Protein AF-A0A060Z864-F1 (afdb_monomer_lite)

pLDDT: mean 79.94, std 15.99, range [44.44, 96.69]

Foldseek 3Di:
DDQPDPVVDPLCVVCVVVPNHDSVVVVVVLVVCLVPPPPPSVPDHPVRSVVCCVPPVVVVVVVVVVVVVVVVVDDDPPPPPPVPDDVCNVDPPPDD

Secondary structure (DSSP, 8-state):
-----GGGS-HHHHHHHTTS--HHHHHHHHHHHHHHH-SSTTS--HHHHHHHIIIIIHHHHHHHHHHHHHHTTT------------GGGTS-----

Radius of gyration: 24.17 Å; chains: 1; bounding box: 42×66×43 Å

InterPro domains:
  IPR053078 Transcription Termination Factor 1-like [PTHR46760] (1-96)

Structure (mmCIF, N/CA/C/O backbone):
data_AF-A0A060Z864-F1
#
_entry.id   AF-A0A060Z864-F1
#
loop_
_atom_site.group_PDB
_atom_site.id
_atom_site.type_symbol
_atom_site.label_atom_id
_atom_site.label_alt_id
_atom_site.label_comp_id
_atom_site.label_asym_id
_atom_site.label_entity_id
_atom_site.label_seq_id
_atom_site.pdbx_PDB_ins_code
_atom_site.Cartn_x
_atom_site.Cartn_y
_atom_site.Cartn_z
_atom_site.occupancy
_atom_site.B_iso_or_equiv
_atom_site.auth_seq_id
_atom_site.auth_comp_id
_atom_site.auth_asym_id
_atom_site.auth_atom_id
_atom_site.pdbx_PDB_model_num
ATOM 1 N N . MET A 1 1 ? 20.515 -10.066 -10.544 1.00 47.03 1 MET A N 1
ATOM 2 C CA . MET A 1 1 ? 19.168 -9.703 -10.070 1.00 47.03 1 MET A CA 1
ATOM 3 C C . MET A 1 1 ? 19.075 -8.199 -10.228 1.00 47.03 1 MET A C 1
ATOM 5 O O . MET A 1 1 ? 19.828 -7.503 -9.560 1.00 47.03 1 MET A O 1
ATOM 9 N N . GLN A 1 2 ? 18.350 -7.718 -11.239 1.00 52.09 2 GLN A N 1
ATOM 10 C CA . GLN A 1 2 ? 18.158 -6.279 -11.420 1.00 52.09 2 GLN A CA 1
ATOM 11 C C . GLN A 1 2 ? 17.156 -5.836 -10.357 1.00 52.09 2 GLN A C 1
ATOM 13 O O . GLN A 1 2 ? 16.084 -6.422 -10.247 1.00 52.09 2 GLN A O 1
ATOM 18 N N . VAL A 1 3 ? 17.555 -4.885 -9.519 1.00 57.56 3 VAL A N 1
ATOM 19 C CA . VAL A 1 3 ? 16.607 -4.155 -8.683 1.00 57.56 3 VAL A CA 1
ATOM 20 C C . VAL A 1 3 ? 15.838 -3.286 -9.672 1.00 57.56 3 VAL A C 1
ATOM 22 O O . VAL A 1 3 ? 16.461 -2.420 -10.279 1.00 57.56 3 VAL A O 1
ATOM 25 N N . GLU A 1 4 ? 14.560 -3.586 -9.918 1.00 58.47 4 GLU A N 1
ATOM 26 C CA . GLU A 1 4 ? 13.695 -2.717 -10.731 1.00 58.47 4 GLU A CA 1
ATOM 27 C C . GLU A 1 4 ? 13.800 -1.291 -10.195 1.00 58.47 4 GLU A C 1
ATOM 29 O O . GLU A 1 4 ? 13.697 -1.068 -8.978 1.00 58.47 4 GLU A O 1
ATOM 34 N N . ASP A 1 5 ? 14.083 -0.344 -11.088 1.00 63.31 5 ASP A N 1
ATOM 35 C CA . ASP A 1 5 ? 14.224 1.043 -10.687 1.00 63.31 5 ASP A CA 1
ATOM 36 C C . ASP A 1 5 ? 12.833 1.620 -10.421 1.00 63.31 5 ASP A C 1
ATOM 38 O O . ASP A 1 5 ? 11.833 1.212 -11.011 1.00 63.31 5 ASP A O 1
ATOM 42 N N . ALA A 1 6 ? 12.740 2.610 -9.535 1.00 66.88 6 ALA A N 1
ATOM 43 C CA . ALA A 1 6 ? 11.466 3.282 -9.279 1.00 66.88 6 ALA A CA 1
ATOM 44 C C . ALA A 1 6 ? 10.889 3.949 -10.546 1.00 66.88 6 ALA A C 1
ATOM 46 O O . ALA A 1 6 ? 9.715 4.314 -10.553 1.00 66.88 6 ALA A O 1
ATOM 47 N N . SER A 1 7 ? 11.698 4.110 -11.598 1.00 71.19 7 SER A N 1
ATOM 48 C CA . SER A 1 7 ? 11.293 4.604 -12.913 1.00 71.19 7 SER A CA 1
ATOM 49 C C . SER A 1 7 ? 10.547 3.581 -13.780 1.00 71.19 7 SER A C 1
ATOM 51 O O . SER A 1 7 ? 9.855 4.001 -14.703 1.00 71.19 7 SER A O 1
ATOM 53 N N . ASP A 1 8 ? 10.618 2.283 -13.465 1.00 83.56 8 ASP A N 1
ATOM 54 C CA . ASP A 1 8 ? 9.946 1.217 -14.228 1.00 83.56 8 ASP A CA 1
ATOM 55 C C . ASP A 1 8 ? 8.466 1.036 -13.830 1.00 83.56 8 ASP A C 1
ATOM 57 O O . ASP A 1 8 ? 7.714 0.314 -14.484 1.00 83.56 8 ASP A O 1
ATOM 61 N N . VAL A 1 9 ? 8.028 1.692 -12.751 1.00 88.25 9 VAL A N 1
ATOM 62 C CA . VAL A 1 9 ? 6.658 1.604 -12.230 1.00 88.25 9 VAL A CA 1
ATOM 63 C C . VAL A 1 9 ? 5.766 2.654 -12.895 1.00 88.25 9 VAL A C 1
ATOM 65 O O . VAL A 1 9 ? 6.071 3.848 -12.859 1.00 88.25 9 VAL A O 1
ATOM 68 N N . ASP A 1 10 ? 4.617 2.229 -13.430 1.00 92.50 10 ASP A N 1
ATOM 69 C CA . ASP A 1 10 ? 3.587 3.141 -13.941 1.00 92.50 10 ASP A CA 1
ATOM 70 C C . ASP A 1 10 ? 2.822 3.810 -12.785 1.00 92.50 10 ASP A C 1
ATOM 72 O O . ASP A 1 10 ? 1.761 3.377 -12.326 1.00 92.50 10 ASP A O 1
ATOM 76 N N . TRP A 1 11 ? 3.406 4.886 -12.260 1.00 93.38 11 TRP A N 1
ATOM 77 C CA . TRP A 1 11 ? 2.810 5.648 -11.166 1.00 93.38 11 TRP A CA 1
ATOM 78 C C . TRP A 1 11 ? 1.529 6.386 -11.566 1.00 93.38 11 TRP A C 1
ATOM 80 O O . TRP A 1 11 ? 0.742 6.705 -10.677 1.00 93.38 11 TRP A O 1
ATOM 90 N N . GLU A 1 12 ? 1.319 6.666 -12.855 1.00 94.69 12 GLU A N 1
ATOM 91 C CA . GLU A 1 12 ? 0.099 7.313 -13.353 1.00 94.69 12 GLU A CA 1
ATOM 92 C C . GLU A 1 12 ? -1.083 6.347 -13.270 1.00 94.69 12 GLU A C 1
ATOM 94 O O . GLU A 1 12 ? -2.130 6.694 -12.717 1.00 94.69 12 GLU A O 1
ATOM 99 N N . GLU A 1 13 ? -0.897 5.105 -13.721 1.00 95.19 13 GLU A N 1
ATOM 100 C CA . GLU A 1 13 ? -1.920 4.063 -13.627 1.00 95.19 13 GLU A CA 1
ATOM 101 C C . GLU A 1 13 ? -2.309 3.788 -12.167 1.00 95.19 13 GLU A C 1
ATOM 103 O O . GLU A 1 13 ? -3.498 3.743 -11.827 1.00 95.19 13 GLU A O 1
ATOM 108 N N . ILE A 1 14 ? -1.321 3.667 -11.272 1.00 94.06 14 ILE A N 1
ATOM 109 C CA . ILE A 1 14 ? -1.583 3.439 -9.845 1.00 94.06 14 ILE A CA 1
ATOM 110 C C . ILE A 1 14 ? -2.341 4.627 -9.248 1.00 94.06 14 ILE A C 1
ATOM 112 O O . ILE A 1 14 ? -3.335 4.434 -8.545 1.00 94.06 14 ILE A O 1
ATOM 116 N N . ALA A 1 15 ? -1.901 5.856 -9.525 1.00 95.88 15 ALA A N 1
ATOM 117 C CA . ALA A 1 15 ? -2.522 7.060 -8.984 1.00 95.88 15 ALA A CA 1
ATOM 118 C C . ALA A 1 15 ? -3.970 7.233 -9.461 1.00 95.88 15 ALA A C 1
ATOM 120 O O . ALA A 1 15 ? -4.843 7.600 -8.666 1.00 95.88 15 ALA A O 1
ATOM 121 N N . HIS A 1 16 ? -4.245 6.890 -10.722 1.00 95.75 16 HIS A N 1
ATOM 122 C CA . HIS A 1 16 ? -5.599 6.837 -11.258 1.00 95.75 16 HIS A CA 1
ATOM 123 C C . HIS A 1 16 ? -6.445 5.776 -10.540 1.00 95.75 16 HIS A C 1
ATOM 125 O O . HIS A 1 16 ? -7.541 6.077 -10.064 1.00 95.75 16 HIS A O 1
ATOM 131 N N . THR A 1 17 ? -5.905 4.565 -10.383 1.00 95.25 17 THR A N 1
ATOM 132 C CA . THR A 1 17 ? -6.606 3.411 -9.797 1.00 95.25 17 THR A CA 1
ATOM 133 C C . THR A 1 17 ? -7.008 3.631 -8.339 1.00 95.25 17 THR A C 1
ATOM 135 O O . THR A 1 17 ? -8.112 3.262 -7.942 1.00 95.25 17 THR A O 1
ATOM 138 N N . ILE A 1 18 ? -6.153 4.257 -7.525 1.00 89.56 18 ILE A N 1
ATOM 139 C CA . ILE A 1 18 ? -6.418 4.444 -6.086 1.00 89.56 18 ILE A CA 1
ATOM 140 C C . ILE A 1 18 ? -7.332 5.637 -5.759 1.00 89.56 18 ILE A C 1
ATOM 142 O O . ILE A 1 18 ? -7.516 5.957 -4.585 1.00 89.56 18 ILE A O 1
ATOM 146 N N . GLY A 1 19 ? -7.905 6.296 -6.771 1.00 88.94 19 GLY A N 1
ATOM 147 C CA . GLY A 1 19 ? -8.866 7.388 -6.581 1.00 88.94 19 GLY A CA 1
ATOM 148 C C . GLY A 1 19 ? -8.465 8.721 -7.211 1.00 88.94 19 GLY A C 1
ATOM 149 O O . GLY A 1 19 ? -8.868 9.765 -6.705 1.00 88.94 19 GLY A O 1
ATOM 150 N N . GLY A 1 20 ? -7.680 8.706 -8.293 1.00 86.69 20 GLY A N 1
ATOM 151 C CA . GLY A 1 20 ? -7.352 9.917 -9.053 1.00 86.69 20 GLY A CA 1
ATOM 152 C C . GLY A 1 20 ? -6.462 10.905 -8.296 1.00 86.69 20 GLY A C 1
ATOM 153 O O . GLY A 1 20 ? -6.675 12.114 -8.370 1.00 86.69 20 GLY A O 1
ATOM 154 N N . VAL A 1 21 ? -5.484 10.399 -7.544 1.00 94.19 21 VAL A N 1
ATOM 155 C CA . VAL A 1 21 ? -4.463 11.243 -6.903 1.00 94.19 21 VAL A CA 1
ATOM 156 C C . VAL A 1 21 ? -3.329 11.556 -7.882 1.00 94.19 21 VAL A C 1
ATOM 158 O O . VAL A 1 21 ? -3.324 11.089 -9.016 1.00 94.19 21 VAL A O 1
ATOM 161 N N . THR A 1 22 ? -2.345 12.352 -7.460 1.00 95.88 22 THR A N 1
ATOM 162 C CA . THR A 1 22 ? -1.152 12.600 -8.280 1.00 95.88 22 THR A CA 1
ATOM 163 C C . THR A 1 22 ? -0.116 11.481 -8.106 1.00 95.88 22 THR A C 1
ATOM 165 O O . THR A 1 22 ? 0.050 10.974 -6.991 1.00 95.88 22 THR A O 1
ATOM 168 N N . PRO A 1 23 ? 0.667 11.137 -9.145 1.00 94.50 23 PRO A N 1
ATOM 169 C CA . PRO A 1 23 ? 1.764 10.168 -9.036 1.00 94.50 23 PRO A CA 1
ATOM 170 C C . PRO A 1 23 ? 2.753 10.501 -7.918 1.00 94.50 23 PRO A C 1
ATOM 172 O O . PRO A 1 23 ? 3.190 9.625 -7.176 1.00 94.50 23 PRO A O 1
ATOM 175 N N . CYS A 1 24 ? 3.060 11.791 -7.744 1.00 93.12 24 CYS A N 1
ATOM 176 C CA . CYS A 1 24 ? 3.954 12.275 -6.693 1.00 93.12 24 CYS A CA 1
ATOM 177 C C . CYS A 1 24 ? 3.428 11.935 -5.289 1.00 93.12 24 CYS A C 1
ATOM 179 O O . CYS A 1 24 ? 4.198 11.519 -4.420 1.00 93.12 24 CYS A O 1
ATOM 181 N N . TYR A 1 25 ? 2.112 12.039 -5.072 1.00 93.69 25 TYR A N 1
ATOM 182 C CA . TYR A 1 25 ? 1.491 11.635 -3.814 1.00 93.69 25 TYR A CA 1
ATOM 183 C C . TYR A 1 25 ? 1.700 10.138 -3.553 1.00 93.69 25 TYR A C 1
ATOM 185 O O . TYR A 1 25 ? 2.168 9.756 -2.478 1.00 93.69 25 TYR A O 1
ATOM 193 N N . VAL A 1 26 ? 1.442 9.289 -4.552 1.00 93.94 26 VAL A N 1
ATOM 194 C CA . VAL A 1 26 ? 1.641 7.834 -4.439 1.00 93.94 26 VAL A CA 1
ATOM 195 C C . VAL A 1 26 ? 3.096 7.495 -4.142 1.00 93.94 26 VAL A C 1
ATOM 197 O O . VAL A 1 26 ? 3.375 6.761 -3.195 1.00 93.94 26 VAL A O 1
ATOM 200 N N . GLN A 1 27 ? 4.030 8.076 -4.896 1.00 92.88 27 GLN A N 1
ATOM 201 C CA . GLN A 1 27 ? 5.464 7.852 -4.727 1.00 92.88 27 GLN A CA 1
ATOM 202 C C . GLN A 1 27 ? 5.943 8.262 -3.334 1.00 92.88 27 GLN A C 1
ATOM 204 O O . GLN A 1 27 ? 6.670 7.511 -2.682 1.00 92.88 27 GLN A O 1
ATOM 209 N N . MET A 1 28 ? 5.500 9.421 -2.837 1.00 93.44 28 MET A N 1
ATOM 210 C CA . MET A 1 28 ? 5.841 9.898 -1.497 1.00 93.44 28 MET A CA 1
ATOM 211 C C . MET A 1 28 ? 5.346 8.930 -0.416 1.00 93.44 28 MET A C 1
ATOM 213 O O . MET A 1 28 ? 6.095 8.582 0.503 1.00 93.44 28 MET A O 1
ATOM 217 N N . HIS A 1 29 ? 4.096 8.474 -0.521 1.00 92.31 29 HIS A N 1
ATOM 218 C CA . HIS A 1 29 ? 3.509 7.544 0.441 1.00 92.31 29 HIS A CA 1
ATOM 219 C C . HIS A 1 29 ? 4.161 6.160 0.379 1.00 92.31 29 HIS A C 1
ATOM 221 O O . HIS A 1 29 ? 4.507 5.604 1.425 1.00 92.31 29 HIS A O 1
ATOM 227 N N . TYR A 1 30 ? 4.406 5.638 -0.824 1.00 91.56 30 TYR A N 1
ATOM 228 C CA . TYR A 1 30 ? 5.143 4.396 -1.032 1.00 91.56 30 TYR A CA 1
ATOM 229 C C . TYR A 1 30 ? 6.549 4.483 -0.433 1.00 91.56 30 TYR A C 1
ATOM 231 O O . TYR A 1 30 ? 6.932 3.625 0.362 1.00 91.56 30 TYR A O 1
ATOM 239 N N . HIS A 1 31 ? 7.294 5.551 -0.729 1.00 90.56 31 HIS A N 1
ATOM 240 C CA . HIS A 1 31 ? 8.629 5.764 -0.180 1.00 90.56 31 HIS A CA 1
ATOM 241 C C . HIS A 1 31 ? 8.601 5.816 1.350 1.00 90.56 31 HIS A C 1
ATOM 243 O O . HIS A 1 31 ? 9.378 5.121 2.003 1.00 90.56 31 HIS A O 1
ATOM 249 N N . LYS A 1 32 ? 7.673 6.574 1.945 1.00 92.06 32 LYS A N 1
ATOM 250 C CA . LYS A 1 32 ? 7.515 6.646 3.404 1.00 92.06 32 LYS A CA 1
ATOM 251 C C . LYS A 1 32 ? 7.218 5.275 4.009 1.00 92.06 32 LYS A C 1
ATOM 253 O O . LYS A 1 3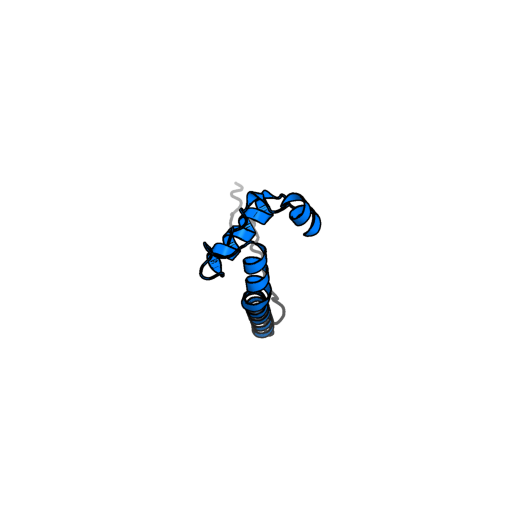2 ? 7.810 4.919 5.027 1.00 92.06 32 LYS A O 1
ATOM 258 N N . LEU A 1 33 ? 6.335 4.494 3.392 1.00 91.00 33 LEU A N 1
ATOM 259 C CA . LEU A 1 33 ? 5.958 3.173 3.883 1.00 91.00 33 LEU A CA 1
ATOM 260 C C . LEU A 1 33 ? 7.115 2.173 3.753 1.00 91.00 33 LEU A C 1
ATOM 262 O O . LEU A 1 33 ? 7.441 1.485 4.726 1.00 91.00 33 LEU A O 1
ATOM 266 N N . LYS A 1 34 ? 7.806 2.180 2.605 1.00 89.12 34 LYS A N 1
ATOM 267 C CA . LYS A 1 34 ? 9.044 1.427 2.378 1.00 89.12 34 LYS A CA 1
ATOM 268 C C . LYS A 1 34 ? 10.058 1.781 3.461 1.00 89.12 34 LYS A C 1
ATOM 270 O O . LYS A 1 34 ? 10.524 0.884 4.158 1.00 89.12 34 LYS A O 1
ATOM 275 N N . VAL A 1 35 ? 10.302 3.075 3.692 1.00 89.81 35 VAL A N 1
ATOM 276 C CA . VAL A 1 35 ? 11.255 3.602 4.684 1.00 89.81 35 VAL A CA 1
ATOM 277 C C . VAL A 1 35 ? 10.828 3.402 6.150 1.00 89.81 35 VAL A C 1
ATOM 279 O O . VAL A 1 35 ? 11.652 3.436 7.065 1.00 89.81 35 VAL A O 1
ATOM 282 N N . ALA A 1 36 ? 9.562 3.146 6.431 1.00 89.94 36 ALA A N 1
ATOM 283 C CA . ALA A 1 36 ? 9.131 2.884 7.798 1.00 89.94 36 ALA A CA 1
ATOM 284 C C . ALA A 1 36 ? 9.132 1.387 8.129 1.00 89.94 36 ALA A C 1
ATOM 286 O O . ALA A 1 36 ? 9.466 1.015 9.252 1.00 89.94 36 ALA A O 1
ATOM 287 N N . LYS A 1 37 ? 8.741 0.524 7.182 1.00 90.00 37 LYS A N 1
ATOM 288 C CA . LYS A 1 37 ? 8.267 -0.829 7.521 1.00 90.00 37 LYS A CA 1
ATOM 289 C C . LYS A 1 37 ? 9.013 -1.984 6.864 1.00 90.00 3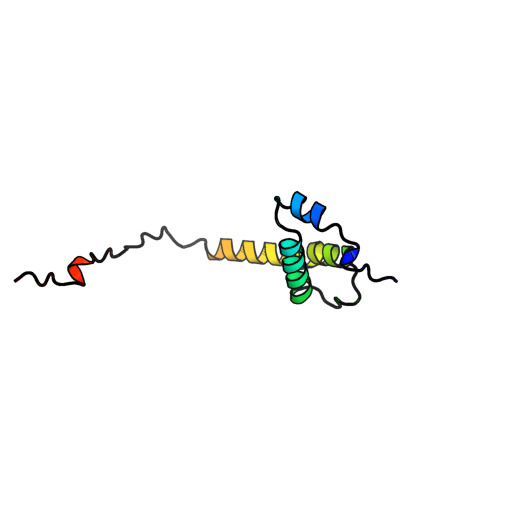7 LYS A C 1
ATOM 291 O O . LYS A 1 37 ? 8.949 -3.091 7.384 1.00 90.00 37 LYS A O 1
ATOM 296 N N . VAL A 1 38 ? 9.726 -1.749 5.768 1.00 87.38 38 VAL A N 1
ATOM 297 C CA . VAL A 1 38 ? 10.324 -2.834 4.973 1.00 87.38 38 VAL A CA 1
ATOM 298 C C . VAL A 1 38 ? 11.779 -3.053 5.412 1.00 87.38 38 VAL A C 1
ATOM 300 O O . VAL A 1 38 ? 12.524 -2.080 5.471 1.00 87.38 38 VAL A O 1
ATOM 303 N N . PRO A 1 39 ? 12.231 -4.259 5.782 1.00 82.81 39 PRO A N 1
ATOM 304 C CA . PRO A 1 39 ? 13.651 -4.534 6.023 1.00 82.81 39 PRO A CA 1
ATOM 305 C C . PRO A 1 39 ? 14.412 -4.665 4.691 1.00 82.81 39 PRO A C 1
ATOM 307 O O . PRO A 1 39 ? 13.815 -4.993 3.676 1.00 82.81 39 PRO A O 1
ATOM 310 N N . LEU A 1 40 ? 15.730 -4.419 4.672 1.00 79.50 40 LEU A N 1
ATOM 311 C CA . LEU A 1 40 ? 16.587 -4.656 3.487 1.00 79.50 40 LEU A CA 1
ATOM 312 C C . LEU A 1 40 ? 16.105 -3.967 2.183 1.00 79.50 40 LEU A C 1
ATOM 314 O O . LEU A 1 40 ? 16.238 -4.484 1.081 1.00 79.50 40 LEU A O 1
ATOM 318 N N . ARG A 1 41 ? 15.571 -2.747 2.297 1.00 78.62 41 ARG A N 1
ATOM 319 C CA . ARG A 1 41 ? 14.885 -1.994 1.217 1.00 78.62 41 ARG A CA 1
ATOM 320 C C . ARG A 1 41 ? 15.675 -1.802 -0.073 1.00 78.62 41 ARG A C 1
ATOM 322 O O . ARG A 1 41 ? 15.064 -1.579 -1.112 1.00 78.62 41 ARG A O 1
ATOM 329 N N . GLN A 1 42 ? 17.002 -1.793 0.019 1.00 74.06 42 GLN A N 1
ATOM 330 C CA . GLN A 1 42 ? 17.899 -1.566 -1.115 1.00 74.06 42 GLN A CA 1
ATOM 331 C C . GLN A 1 42 ? 18.015 -2.796 -2.023 1.00 74.06 42 GLN A C 1
ATOM 333 O O . GLN A 1 42 ? 18.427 -2.655 -3.167 1.00 74.06 42 GLN A O 1
ATOM 338 N N . SER A 1 43 ? 17.652 -3.984 -1.529 1.00 79.56 43 SER A N 1
ATOM 339 C CA . SER A 1 43 ? 17.713 -5.237 -2.287 1.00 79.56 43 SER A CA 1
ATOM 340 C C . SER A 1 43 ? 16.346 -5.764 -2.725 1.00 79.56 43 SER A C 1
ATOM 342 O O . SER A 1 43 ? 16.307 -6.802 -3.372 1.00 79.56 43 SER A O 1
ATOM 344 N N . MET A 1 44 ? 15.247 -5.093 -2.361 1.00 83.25 44 MET A N 1
ATOM 345 C CA . MET A 1 44 ? 13.887 -5.491 -2.741 1.00 83.25 44 MET A CA 1
ATOM 346 C C . MET A 1 44 ? 13.380 -4.678 -3.934 1.00 83.25 44 MET A C 1
ATOM 348 O O . MET A 1 44 ? 13.388 -3.439 -3.892 1.00 83.25 44 MET A O 1
ATOM 352 N N . SER A 1 45 ? 12.879 -5.393 -4.941 1.00 87.06 45 SER A N 1
ATOM 353 C CA . SER A 1 45 ? 12.104 -4.855 -6.066 1.00 87.06 45 SER A CA 1
ATOM 354 C C . SER A 1 45 ? 10.796 -4.204 -5.603 1.00 87.06 45 SER A C 1
ATOM 356 O O . SER A 1 45 ? 10.411 -4.285 -4.428 1.00 87.06 45 SER A O 1
ATOM 358 N N . PHE A 1 46 ? 10.103 -3.533 -6.525 1.00 87.44 46 PHE A N 1
ATOM 359 C CA . PHE A 1 46 ? 8.779 -2.982 -6.247 1.00 87.44 46 PHE A CA 1
ATOM 360 C C . PHE A 1 46 ? 7.797 -4.093 -5.856 1.00 87.44 46 PHE A C 1
ATOM 362 O O . PHE A 1 46 ? 7.216 -4.015 -4.774 1.00 87.44 46 PHE A O 1
ATOM 369 N N . CYS A 1 47 ? 7.686 -5.157 -6.658 1.00 88.38 47 CYS A N 1
ATOM 370 C CA . CYS A 1 47 ? 6.782 -6.275 -6.380 1.00 88.38 47 CYS A CA 1
ATOM 371 C C . CYS A 1 47 ? 7.085 -6.948 -5.036 1.00 88.38 47 CYS A C 1
ATOM 373 O O . CYS A 1 47 ? 6.187 -7.054 -4.207 1.00 88.38 47 CYS A O 1
ATOM 375 N N . GLU A 1 48 ? 8.349 -7.285 -4.751 1.00 89.44 48 GLU A N 1
ATOM 376 C CA . GLU A 1 48 ? 8.729 -7.877 -3.456 1.00 89.44 48 GLU A CA 1
ATOM 377 C C . GLU A 1 48 ? 8.403 -6.946 -2.281 1.00 89.44 48 GLU A C 1
ATOM 379 O O . GLU A 1 48 ? 7.997 -7.395 -1.206 1.00 89.44 48 GLU A O 1
ATOM 384 N N . THR A 1 49 ? 8.561 -5.633 -2.481 1.00 90.38 49 THR A N 1
ATOM 385 C CA . THR A 1 49 ? 8.178 -4.637 -1.479 1.00 90.38 49 THR A CA 1
ATOM 386 C C . THR A 1 49 ? 6.667 -4.676 -1.239 1.00 90.38 49 THR A C 1
ATOM 388 O O . THR A 1 49 ? 6.248 -4.734 -0.084 1.00 90.38 49 THR A O 1
ATOM 391 N N . ILE A 1 50 ? 5.844 -4.659 -2.292 1.00 91.62 50 ILE A N 1
ATOM 392 C CA . ILE A 1 50 ? 4.378 -4.714 -2.181 1.00 91.62 50 ILE A CA 1
ATOM 393 C C . ILE A 1 50 ? 3.918 -6.031 -1.541 1.00 91.62 50 ILE A C 1
ATOM 395 O O . ILE A 1 50 ? 3.121 -5.993 -0.602 1.00 91.62 50 ILE A O 1
ATOM 399 N N . ASP A 1 51 ? 4.476 -7.169 -1.954 1.00 93.56 51 ASP A N 1
ATOM 400 C CA . ASP A 1 51 ? 4.176 -8.486 -1.383 1.00 93.56 51 ASP A CA 1
ATOM 401 C C . ASP A 1 51 ? 4.497 -8.542 0.116 1.00 93.56 51 ASP A C 1
ATOM 403 O O . ASP A 1 51 ? 3.713 -9.052 0.924 1.00 93.56 51 ASP A O 1
ATOM 407 N N . PHE A 1 52 ? 5.631 -7.969 0.531 1.00 93.62 52 PHE A N 1
ATOM 408 C CA . PHE A 1 52 ? 5.984 -7.865 1.945 1.00 93.62 52 PHE A CA 1
ATOM 409 C C . PHE A 1 52 ? 5.016 -6.954 2.707 1.00 93.62 52 PHE A C 1
ATOM 411 O O . PHE A 1 52 ? 4.576 -7.288 3.811 1.00 93.62 52 PHE A O 1
ATOM 418 N N . LEU A 1 53 ? 4.676 -5.794 2.139 1.00 93.25 53 LEU A N 1
ATOM 419 C CA . LEU A 1 53 ? 3.731 -4.868 2.757 1.00 93.25 53 LEU A CA 1
ATOM 420 C C . LEU A 1 53 ? 2.371 -5.540 2.969 1.00 93.25 53 LEU A C 1
ATOM 422 O O . LEU A 1 53 ? 1.813 -5.435 4.062 1.00 93.25 53 LEU A O 1
ATOM 426 N N . TYR A 1 54 ? 1.885 -6.284 1.978 1.00 94.81 54 TYR A N 1
ATOM 427 C CA . TYR A 1 54 ? 0.612 -6.988 2.054 1.00 94.81 54 TYR A CA 1
ATOM 428 C C . TYR A 1 54 ? 0.645 -8.163 3.042 1.00 94.81 54 TYR A C 1
ATOM 430 O O . TYR A 1 54 ? -0.240 -8.293 3.880 1.00 94.81 54 TYR A O 1
ATOM 438 N N . SER A 1 55 ? 1.686 -8.996 3.003 1.00 96.12 55 SER A N 1
ATOM 439 C CA . SER A 1 55 ? 1.781 -10.193 3.854 1.00 96.12 55 SER A CA 1
ATOM 440 C C . SER A 1 55 ? 2.138 -9.898 5.313 1.00 96.12 55 SER A C 1
ATOM 442 O O . SER A 1 55 ? 1.702 -10.614 6.212 1.00 96.12 55 SER A O 1
ATOM 444 N N . SER A 1 56 ? 2.953 -8.870 5.567 1.00 93.69 56 SER A N 1
ATOM 445 C CA . SER A 1 56 ? 3.595 -8.667 6.873 1.00 93.69 56 SER A CA 1
ATOM 446 C C . SER A 1 56 ? 3.201 -7.370 7.575 1.00 93.69 56 SER A C 1
ATOM 448 O O . SER A 1 56 ? 3.220 -7.317 8.808 1.00 93.69 56 SER A O 1
ATOM 450 N N . VAL A 1 57 ? 2.899 -6.303 6.829 1.00 94.06 57 VAL A N 1
ATOM 451 C CA . VAL A 1 57 ? 2.642 -4.968 7.400 1.00 94.06 57 VAL A CA 1
ATOM 452 C C . VAL A 1 57 ? 1.148 -4.694 7.521 1.00 94.06 57 VAL A C 1
ATOM 454 O O . VAL A 1 57 ? 0.713 -4.247 8.582 1.00 94.06 57 VAL A O 1
ATOM 457 N N . LEU A 1 58 ? 0.367 -5.004 6.484 1.00 95.31 58 LEU A N 1
ATOM 458 C CA . LEU A 1 58 ? -1.080 -4.801 6.463 1.00 95.31 58 LEU A CA 1
ATOM 459 C C . LEU A 1 58 ? -1.800 -5.509 7.629 1.00 95.31 58 LEU A C 1
ATOM 461 O O . LEU A 1 58 ? -2.516 -4.812 8.348 1.00 95.31 58 LEU A O 1
ATOM 465 N N . PRO A 1 59 ? -1.544 -6.799 7.946 1.00 96.69 59 PRO A N 1
ATOM 466 C CA . PRO A 1 59 ? -2.240 -7.472 9.047 1.00 96.69 59 PRO A CA 1
ATOM 467 C C . PRO A 1 59 ? -2.007 -6.803 10.406 1.00 96.69 59 PRO A C 1
ATOM 469 O O . PRO A 1 59 ? -2.907 -6.747 11.240 1.00 96.69 59 PRO A O 1
ATOM 472 N N . LYS A 1 60 ? -0.809 -6.240 10.621 1.00 94.56 60 LYS A N 1
ATOM 473 C CA . LYS A 1 60 ? -0.468 -5.512 11.853 1.00 94.56 60 LYS A CA 1
ATOM 474 C C . LYS A 1 60 ? -1.230 -4.197 11.953 1.00 94.56 60 LYS A C 1
ATOM 476 O O . LYS A 1 60 ? -1.629 -3.805 13.043 1.00 94.56 60 LYS A O 1
ATOM 481 N N . PHE A 1 61 ? -1.421 -3.499 10.835 1.00 92.88 61 PHE A N 1
ATOM 482 C CA . PHE A 1 61 ? -2.234 -2.285 10.815 1.00 92.88 61 PHE A CA 1
ATOM 483 C C . PHE A 1 61 ? -3.714 -2.586 11.015 1.00 92.88 61 PHE A C 1
ATOM 485 O O . PHE A 1 61 ? -4.353 -1.897 11.802 1.00 92.88 61 PHE A O 1
ATOM 492 N N . GLU A 1 62 ? -4.244 -3.630 10.383 1.00 94.94 62 GLU A N 1
ATOM 493 C CA . GLU A 1 62 ? -5.615 -4.077 10.633 1.00 94.94 62 GLU A CA 1
ATOM 494 C C . GLU A 1 62 ? -5.817 -4.459 12.100 1.00 94.94 62 GLU A C 1
ATOM 496 O O . GLU A 1 62 ? -6.823 -4.103 12.705 1.00 94.94 62 GLU A O 1
ATOM 501 N N . GLU A 1 63 ? -4.847 -5.147 12.701 1.00 94.88 63 GLU A N 1
ATOM 502 C CA . GLU A 1 63 ? -4.875 -5.479 14.120 1.00 94.88 63 GLU A CA 1
ATOM 503 C C . GLU A 1 63 ? -4.853 -4.237 15.013 1.00 94.88 63 GLU A C 1
ATOM 505 O O . GLU A 1 63 ? -5.678 -4.138 15.918 1.00 94.88 63 GLU A O 1
ATOM 510 N N . LEU A 1 64 ? -3.972 -3.270 14.750 1.00 92.81 64 LEU A N 1
ATOM 511 C CA . LEU A 1 64 ? -3.935 -2.007 15.493 1.00 92.81 64 LEU A CA 1
ATOM 512 C C . LEU A 1 64 ? -5.255 -1.236 15.375 1.00 92.81 64 LEU A C 1
ATOM 514 O O . LEU A 1 64 ? -5.763 -0.754 16.381 1.00 92.81 64 LEU A O 1
ATOM 518 N N . LEU A 1 65 ? -5.841 -1.179 14.175 1.00 92.25 65 LEU A N 1
ATOM 519 C CA . LEU A 1 65 ? -7.130 -0.527 13.939 1.00 92.25 65 LEU A CA 1
ATOM 520 C C . LEU A 1 65 ? -8.285 -1.223 14.660 1.00 92.25 65 LEU A C 1
ATOM 5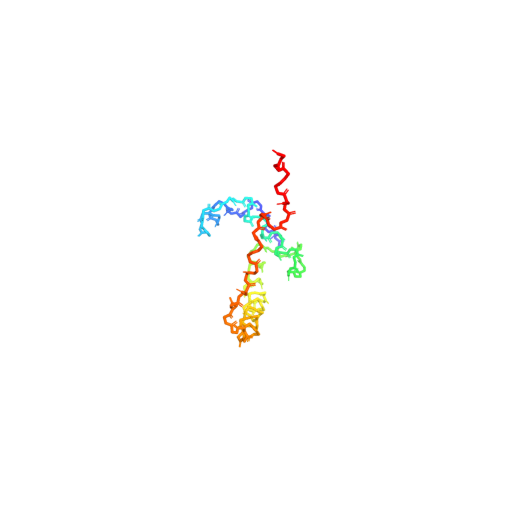22 O O . LEU A 1 65 ? -9.218 -0.555 15.105 1.00 92.25 65 LEU A O 1
ATOM 526 N N . ARG A 1 66 ? -8.260 -2.558 14.762 1.00 92.56 66 ARG A N 1
ATOM 527 C CA . ARG A 1 66 ? -9.256 -3.291 15.553 1.00 92.56 66 ARG A CA 1
ATOM 528 C C . ARG A 1 66 ? -9.127 -2.937 17.027 1.00 92.56 66 ARG A C 1
ATOM 530 O O . ARG A 1 66 ? -10.128 -2.554 17.614 1.00 92.56 66 ARG A O 1
ATOM 537 N N . HIS A 1 67 ? -7.917 -2.998 17.588 1.00 88.38 67 HIS A N 1
ATOM 538 C CA . HIS A 1 67 ? -7.674 -2.666 18.995 1.00 88.38 67 HIS A CA 1
ATOM 539 C C . HIS A 1 67 ? -8.066 -1.226 19.339 1.00 88.38 67 HIS A C 1
ATOM 541 O O . HIS A 1 67 ? -8.677 -1.012 20.381 1.00 88.38 67 HIS A O 1
ATOM 547 N N . SER A 1 68 ? -7.801 -0.262 18.451 1.00 82.69 68 SER A N 1
ATOM 548 C CA . SER A 1 68 ? -8.210 1.127 18.679 1.00 82.69 68 SER A CA 1
ATOM 549 C C . SER A 1 68 ? -9.727 1.330 18.635 1.00 82.69 68 SER A C 1
ATOM 551 O O . SER A 1 68 ? -10.265 2.226 19.274 1.00 82.69 68 SER A O 1
ATOM 553 N N . GLN A 1 69 ? -10.451 0.506 17.875 1.00 77.69 69 GLN A N 1
ATOM 554 C CA . GLN A 1 69 ? -11.915 0.549 17.856 1.00 77.69 69 GLN A CA 1
ATOM 555 C C . GLN A 1 69 ? -12.520 -0.117 19.095 1.00 77.69 69 GLN A C 1
ATOM 557 O O . GLN A 1 69 ? -13.512 0.382 19.618 1.00 77.69 69 GLN A O 1
ATOM 562 N N . THR A 1 70 ? -11.925 -1.206 19.592 1.00 70.31 70 THR A N 1
ATOM 563 C CA . THR A 1 70 ? -12.378 -1.848 20.834 1.00 70.31 70 THR A CA 1
ATOM 564 C C . THR A 1 70 ? -12.017 -1.055 22.085 1.00 70.31 70 THR A C 1
ATOM 566 O O . THR A 1 70 ? -12.824 -1.036 23.005 1.00 70.31 70 THR A O 1
ATOM 569 N N . GLU A 1 71 ? -10.867 -0.372 22.138 1.00 60.47 71 GLU A N 1
ATOM 570 C CA . GLU A 1 71 ? -10.534 0.511 23.273 1.00 60.47 71 GLU A CA 1
ATOM 571 C C . GLU A 1 71 ? -11.402 1.778 23.296 1.00 60.47 71 GLU A C 1
ATOM 573 O O . GLU A 1 71 ? -11.663 2.329 24.359 1.00 60.47 71 GLU A O 1
ATOM 578 N N . SER A 1 72 ? -11.888 2.221 22.131 1.00 57.88 72 SER A N 1
ATOM 579 C CA . SER A 1 72 ? -12.782 3.378 22.024 1.00 57.88 72 SER A CA 1
ATOM 580 C C . SER A 1 72 ? -14.258 3.027 22.265 1.00 57.88 72 SER A C 1
ATOM 582 O O . SER A 1 72 ? -15.114 3.915 22.236 1.00 57.88 72 SER A O 1
ATOM 584 N N . GLY A 1 73 ? -14.565 1.750 22.512 1.00 53.03 73 GLY A N 1
ATOM 585 C CA . GLY A 1 73 ? -15.885 1.236 22.864 1.00 53.03 73 GLY A CA 1
ATOM 586 C C . GLY A 1 73 ? -16.231 1.408 24.341 1.00 53.03 73 GLY A C 1
ATOM 587 O O . GLY A 1 73 ? -16.601 0.429 24.964 1.00 53.03 73 GLY A O 1
ATOM 588 N N . GLU A 1 74 ? -16.081 2.623 24.873 1.00 50.00 74 GLU A N 1
ATOM 589 C CA . GLU A 1 74 ? -16.694 3.146 26.109 1.00 50.00 74 GLU A CA 1
ATOM 590 C C . GLU A 1 74 ? -16.333 4.640 26.240 1.00 50.00 74 GLU A C 1
ATOM 592 O O . GLU A 1 74 ? -15.768 5.114 27.218 1.00 50.00 74 GLU A O 1
ATOM 597 N N . THR A 1 75 ? -16.647 5.430 25.215 1.00 46.75 75 THR A N 1
ATOM 598 C CA . THR A 1 75 ? -17.088 6.796 25.504 1.00 46.75 75 THR A CA 1
ATOM 599 C C . THR A 1 75 ? -18.543 6.832 25.106 1.00 46.75 75 THR A C 1
ATOM 601 O O . THR A 1 75 ? -18.894 6.875 23.927 1.00 46.75 75 THR A O 1
ATOM 604 N N . GLU A 1 76 ? -19.394 6.716 26.126 1.00 44.44 76 GLU A N 1
ATOM 605 C CA . GLU A 1 76 ? -20.712 7.329 26.109 1.00 44.44 76 GLU A CA 1
ATOM 606 C C . GLU A 1 76 ? -20.627 8.648 25.341 1.00 44.44 76 GLU A C 1
ATOM 608 O O . GLU A 1 76 ? -19.620 9.358 25.429 1.00 44.44 76 GLU A O 1
ATOM 613 N N . SER A 1 77 ? -21.665 8.912 24.547 1.00 45.91 77 SER A N 1
ATOM 614 C CA . SER A 1 77 ? -21.956 10.204 23.938 1.00 45.91 77 SER A CA 1
ATOM 615 C C . SER A 1 77 ? -21.192 11.319 24.644 1.00 45.91 77 SER A C 1
ATOM 617 O O . SER A 1 77 ? -21.460 11.595 25.813 1.00 45.91 77 SER A O 1
ATOM 619 N N . ARG A 1 78 ? -20.221 11.940 23.963 1.00 45.84 78 ARG A N 1
ATOM 620 C CA . ARG A 1 78 ? -19.740 13.257 24.374 1.00 45.84 78 ARG A CA 1
ATOM 621 C C . ARG A 1 78 ? -20.931 14.198 24.223 1.00 45.84 78 ARG A C 1
ATOM 623 O O . ARG A 1 78 ? -21.047 14.922 23.241 1.00 45.84 78 ARG A O 1
ATOM 630 N N . GLU A 1 79 ? -21.818 14.173 25.209 1.00 48.75 79 GLU A N 1
ATOM 631 C CA . GLU A 1 79 ? -22.413 15.371 25.762 1.00 48.75 79 GLU A CA 1
ATOM 632 C C . GLU A 1 79 ? -21.224 16.194 26.258 1.00 48.75 79 GLU A C 1
ATOM 634 O O . GLU A 1 79 ? -20.868 16.192 27.428 1.00 48.75 79 GLU A O 1
ATOM 639 N N . ASP A 1 80 ? -20.500 16.790 25.313 1.00 52.09 80 ASP A N 1
ATOM 640 C CA . ASP A 1 80 ? -19.664 17.941 25.573 1.00 52.09 80 ASP A CA 1
ATOM 641 C C . ASP A 1 80 ? -20.664 18.945 26.166 1.00 52.09 80 ASP A C 1
ATOM 643 O O . ASP A 1 80 ? -21.580 19.362 25.444 1.00 52.09 80 ASP A O 1
ATOM 647 N N . PRO A 1 81 ? -20.586 19.334 27.453 1.00 53.84 81 PRO A N 1
ATOM 648 C CA . PRO A 1 81 ? -21.078 20.647 27.778 1.00 53.84 81 PRO A CA 1
ATOM 649 C C . PRO A 1 81 ? -20.055 21.539 27.089 1.00 53.84 81 PRO A C 1
ATOM 651 O O . PRO A 1 81 ? -19.017 21.867 27.658 1.00 53.84 81 PRO A O 1
ATOM 654 N N . GLN A 1 82 ? -20.297 21.837 25.813 1.00 57.75 82 GLN A N 1
ATOM 655 C CA . GLN A 1 82 ? -19.690 22.982 25.181 1.00 57.75 82 GLN A CA 1
ATOM 656 C C . GLN A 1 82 ? -20.151 24.130 26.075 1.00 57.75 82 GLN A C 1
ATOM 658 O O . GLN A 1 82 ? -21.289 24.592 25.978 1.00 57.75 82 GLN A O 1
ATOM 663 N N . GLU A 1 83 ? -19.322 24.496 27.051 1.00 64.06 83 GLU A N 1
ATOM 664 C CA . GLU A 1 83 ? -19.473 25.729 27.796 1.00 64.06 83 GLU A CA 1
ATOM 665 C C . GLU A 1 83 ? -19.309 26.812 26.734 1.00 64.06 83 GLU A C 1
ATOM 667 O O . GLU A 1 83 ? -18.209 27.205 26.344 1.00 64.06 83 GLU A O 1
ATOM 672 N N . HIS A 1 84 ? -20.436 27.170 26.125 1.00 65.38 84 HIS A N 1
ATOM 673 C CA . HIS A 1 84 ? -20.537 28.248 25.172 1.00 65.38 84 HIS A CA 1
ATOM 674 C C . HIS A 1 84 ? -20.347 29.529 25.975 1.00 65.38 84 HIS A C 1
ATOM 676 O O . HIS A 1 84 ? -21.318 30.147 26.398 1.00 65.38 84 HIS A O 1
ATOM 682 N N . PHE A 1 85 ? -19.093 29.906 26.209 1.00 68.69 85 PHE A N 1
ATOM 683 C CA . PHE A 1 85 ? -18.773 31.240 26.688 1.00 68.69 85 PHE A CA 1
ATOM 684 C C . PHE A 1 85 ? -19.244 32.220 25.619 1.00 68.69 85 PHE A C 1
ATOM 686 O O . PHE A 1 85 ? -18.788 32.163 24.468 1.00 68.69 85 PHE A O 1
ATOM 693 N N . LEU A 1 86 ? -20.189 33.093 25.965 1.00 73.06 86 LEU A N 1
ATOM 694 C CA . LEU A 1 86 ? -20.516 34.185 25.064 1.00 73.06 86 LEU A CA 1
ATOM 695 C C . LEU A 1 86 ? -19.320 35.137 25.044 1.00 73.06 86 LEU A C 1
ATOM 697 O O . LEU A 1 86 ? -18.776 35.491 26.083 1.00 73.06 86 LEU A O 1
ATOM 701 N N . LEU A 1 87 ? -18.916 35.599 23.860 1.00 68.88 87 LEU A N 1
ATOM 702 C CA . LEU A 1 87 ? -17.827 36.578 23.753 1.00 68.88 87 LEU A CA 1
ATOM 703 C C . LEU A 1 87 ? -18.139 37.882 24.512 1.00 68.88 87 LEU A C 1
ATOM 705 O O . LEU A 1 87 ? -17.213 38.551 24.954 1.00 68.88 87 LEU A O 1
ATOM 709 N N . SER A 1 88 ? -19.420 38.189 24.738 1.00 71.69 88 SER A N 1
ATOM 710 C CA . SER A 1 88 ? -19.874 39.292 25.596 1.00 71.69 88 SER A CA 1
ATOM 711 C C . SER A 1 88 ? -19.597 39.086 27.093 1.00 71.69 88 SER A C 1
ATOM 713 O O . SER A 1 88 ? -19.756 40.016 27.867 1.00 71.69 88 SER A O 1
ATOM 715 N N . GLU A 1 89 ? -19.227 37.880 27.537 1.00 68.25 89 GLU A N 1
ATOM 716 C CA . GLU A 1 89 ? -18.738 37.634 28.906 1.00 68.25 89 GLU A CA 1
ATOM 717 C C . GLU A 1 89 ? -17.223 37.855 29.034 1.00 68.25 89 GLU A C 1
ATOM 719 O O . GLU A 1 89 ? -16.703 37.950 30.142 1.00 68.25 89 GLU A O 1
ATOM 724 N N . ILE A 1 90 ? -16.499 37.907 27.910 1.00 76.00 90 ILE A N 1
ATOM 725 C CA . ILE A 1 90 ? -15.040 38.098 27.871 1.00 76.00 90 ILE A CA 1
ATOM 726 C C . ILE A 1 90 ? -14.697 39.569 27.630 1.00 76.00 90 ILE A C 1
ATOM 728 O O . ILE A 1 90 ? -13.704 40.069 28.156 1.00 76.00 90 ILE A O 1
ATOM 732 N N . PHE A 1 91 ? -15.512 40.254 26.830 1.00 77.81 91 PHE A N 1
ATOM 733 C CA . PHE A 1 91 ? -15.379 41.675 26.556 1.00 77.81 91 PHE A CA 1
ATOM 734 C C . PHE A 1 91 ? -16.525 42.408 27.250 1.00 77.81 91 PHE A C 1
ATOM 736 O O . PHE A 1 91 ? -17.678 42.244 26.864 1.00 77.81 91 PHE A O 1
ATOM 743 N N . GLU A 1 92 ? -16.208 43.191 28.282 1.00 71.50 92 GLU A N 1
ATOM 744 C CA . GLU A 1 92 ? -17.129 44.215 28.771 1.00 71.50 92 GLU A CA 1
ATOM 745 C C . GLU A 1 92 ? -17.282 45.246 27.645 1.00 71.50 92 GLU A C 1
ATOM 747 O O . GLU A 1 92 ? -16.279 45.784 27.168 1.00 71.50 92 GLU A O 1
ATOM 752 N N . ASP A 1 93 ? -18.510 45.475 27.173 1.00 67.56 93 ASP A N 1
ATOM 753 C CA . ASP A 1 93 ? -18.792 46.593 26.276 1.00 67.56 93 ASP A CA 1
ATOM 754 C C . ASP A 1 93 ? -18.448 47.887 27.037 1.00 67.56 93 ASP A C 1
ATOM 756 O O . ASP A 1 93 ? -19.187 48.321 27.922 1.00 67.56 93 ASP A O 1
ATOM 760 N N . GLU A 1 94 ? -17.290 48.484 26.735 1.00 67.50 94 GLU A N 1
ATOM 761 C CA . GLU A 1 94 ? -16.981 49.873 27.089 1.00 67.50 94 GLU A CA 1
ATOM 762 C C . GLU A 1 94 ? -17.866 50.796 26.230 1.00 67.50 94 GLU A C 1
ATOM 764 O O . GLU A 1 94 ? -17.403 51.422 25.277 1.00 67.50 94 GLU A O 1
ATOM 769 N N . ASP A 1 95 ? -19.159 50.846 26.551 1.00 61.69 95 ASP A N 1
ATOM 770 C CA . ASP A 1 95 ? -20.074 51.900 26.112 1.00 61.69 95 ASP A CA 1
ATOM 771 C C . ASP A 1 95 ? -20.185 52.951 27.238 1.00 61.69 95 ASP A C 1
ATOM 773 O O . ASP A 1 95 ? -20.698 52.668 28.324 1.00 61.69 95 ASP A O 1
ATOM 777 N N . ASP A 1 96 ? -19.654 54.151 26.965 1.00 53.03 96 ASP A N 1
ATOM 778 C CA . ASP A 1 96 ? -19.809 55.400 27.742 1.00 53.03 96 ASP A CA 1
ATOM 779 C C . ASP A 1 96 ? -21.186 56.051 27.488 1.00 53.03 96 ASP A C 1
ATOM 781 O O . ASP A 1 96 ? -21.596 56.145 26.303 1.00 53.03 96 ASP A O 1
#

Organism: Oncorhynchus mykiss (NCBI:txid8022)

Sequence (96 aa):
MQVEDASDVDWEEIAHTIGGVTPCYVQMHYHKLKVAKVPLRQSMSFCETIDFLYSSVLPKFEELLRHSQTESGETESREDPQEHFLLSEIFEDEDD

=== Feature glossary ===
Feature key, reading from the visual/contextual features back to the raw sequence:

Rendered structure images. Six rendered views show the 3D structure from the faces of a cube — i.e. along ±x, ±y, ±z. Rendering representation is drawn randomly per protein from cartoon (secondary-structure ribbons), sticks (backbone bonds), or molecular surface; coloring is either N→C rainbow (blue at the N-terminus through red at the C-terminus) or one color per chain.

Contact-map, Ramachandran, and PAE plots. The contact map is a binary N×N matrix image: pixel (i, j) is dark where Cα_i and Cα_j are within 8 Å and |i−j|>4. Because the |i−j|>4 filter removes local helical contacts, off-diagonal stripes parallel to the main diagonal indicate parallel β-sheets; stripes perpendicular to it indicate antiparallel β-sheets. The Ramachandran plot scatters every residue's (φ, ψ) pair against the sterically allowed regions. The PAE heatmap renders the predicted-aligned-error matrix.

InterPro / GO / CATH / organism. Database cross-references. InterPro integrates a dozen domain/family signature databases into unified entries with residue-range hits. GO terms attach function/process/location labels with evidence codes. CATH co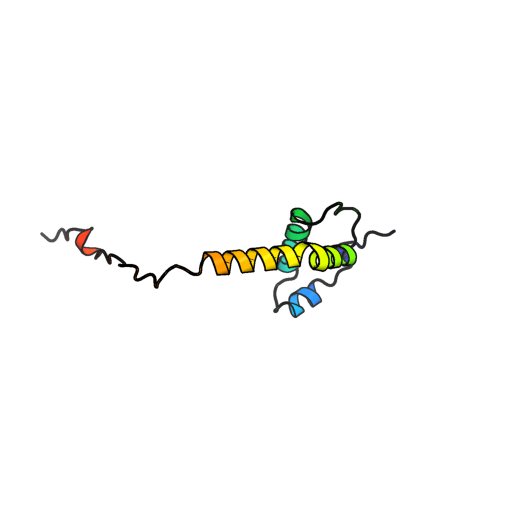des position the fold in a four-level structural taxonomy. Organism is the NCBI-taxonomy species name.

Nearest PDB structures. The Foldseek neighbor list gives the closest experimentally determined structures in the PDB, ranked by structural alignment. TM-score near 1 means near-identical fold; near 0.3 means only rough topology match. This is how one finds what a novel AlphaFold prediction most resembles in t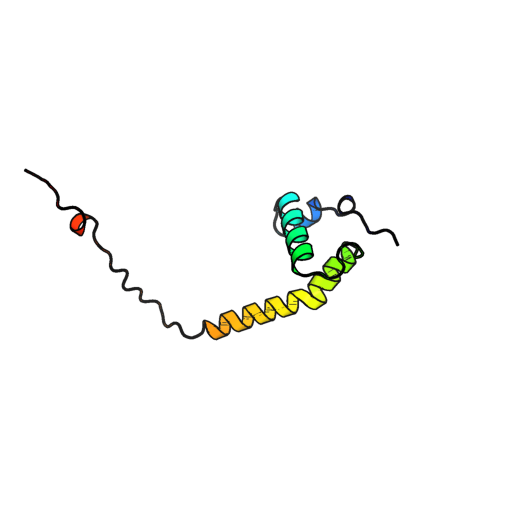he solved-structure universe.

Predicted aligned error. PAE(i, j) answers: if I align the predicted and true structures on residue i, how far off (in Å) do I expect residue j to be? A block-diagonal PAE matrix with low values on the blocks and high values off-diagonal is the signature of a multi-domain protein with confidently predicted domains but uncertain inter-domain orientation.

Solvent-accessible surface area. Accessible surface area quantifies burial. A residue with SASA near zero is packed into the hydrophobic core; one with SASA >100 Å² sits on the surface. Computed here via the Shrake–Rupley numerical algorithm with a 1.4 Å probe.

B-factor. B-factor (Debye–Waller factor) reflects atomic displacement in the crystal lattice. It is an experimental observable (units Å²), not a prediction; low values mean the atom is pinned down, high values mean it moves or is heterogeneous across the crystal.

pLDDT. For AlphaFold models, the B-factor field carries pLDDT — the model's own estimate of local accuracy on a 0–100 scale. Regions with pLDDT<50 should be treated as essentially unmodeled; they often correspond to intrinsically disordered segments.

Backbone torsions (φ/ψ). φ (phi) and ψ (psi) are the two rotatable backbone dihedrals per residue: φ is the C(i-1)–N–Cα–C torsion, ψ is the N–Cα–C–N(i+1) torsion, both in degrees on (−180°, 180°]. α-helical residues cluster near (−60°, −45°); β-strand residues near (−120°, +130°). A Ramachandran plot is simply a scatter of (φ, ψ) for every residue.

Radius of gyration, Cα contacts, bounding box. Radius of gyration (Rg) is the root-mean-square distance of Cα atoms from their centroid — a single number for overall 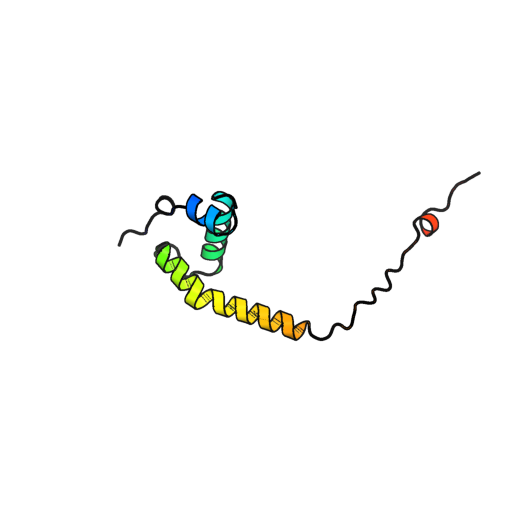size and compactness. A globular domain of N residues has Rg ≈ 2.2·N^0.38 Å; an extended or disordered chain has a much larger Rg. The Cα contact count is the number of residue pairs whose Cα atoms are within 8 Å and are more than four positions apart in sequence — a standard proxy for tertiary packing density. The bounding box is the smallest axis-aligned box enclosing all Cα atoms.

Secondary structure (3-state, P-SEA). Three-state secondary structure (P-SEA) collapses the eight DSSP classes into helix (a), strand (b), and coil (c). P-SEA assigns these from Cα geometry alone — distances and angles — without requiring backbone oxygens, so it works on any Cα trace.

Secondary structure (8-state, DSSP). DSSP 8-state secondary structure assigns each residue one of H (α-helix), G (3₁₀-helix), I (π-helix), E (extended β-strand), B (isolated β-bridge), T (hydrogen-bonded turn), S (bend), or '-' (coil). The assignment is computed from backbone hydrogen-bond geometry via the Kabsch–Sander algorithm.

Foldseek 3Di. A 3Di character summarizes, for each residue, the relative orientation of the Cα frame of its nearest spatial neighbor. Because it encodes fold topology rather than chemistry, 3Di alignments detect remote structural similarity that sequence alignment misses.

mmCIF coordinates. The mmCIF block holds the 3D Cartesian coordinates of each backbone atom (N, Cα, C, O) in ångströms. mmCIF is the PDB's canonical archive format — a tagged-loop text representation of the atomic model.

Sequence. Sequence gives the chain of amino acids in standard one-letter code (A=alanine, C=cysteine, …, Y=tyrosine), read N→C. It is the only feature that is directly encoded by the gene; all structural features are derived from the folded form of this sequence.